Protein AF-A0A1I3PA61-F1 (afdb_monomer)

Structure (mmCIF, N/CA/C/O backbone):
data_AF-A0A1I3PA61-F1
#
_entry.id   AF-A0A1I3PA61-F1
#
loop_
_atom_site.group_PDB
_atom_site.id
_atom_site.type_symbol
_atom_site.label_atom_id
_atom_site.label_alt_id
_atom_site.label_comp_id
_atom_site.label_asym_id
_atom_site.label_entity_id
_atom_site.label_seq_id
_atom_site.pdbx_PDB_ins_code
_atom_site.Cartn_x
_atom_site.Cartn_y
_atom_site.Cartn_z
_atom_site.occupancy
_atom_site.B_iso_or_equiv
_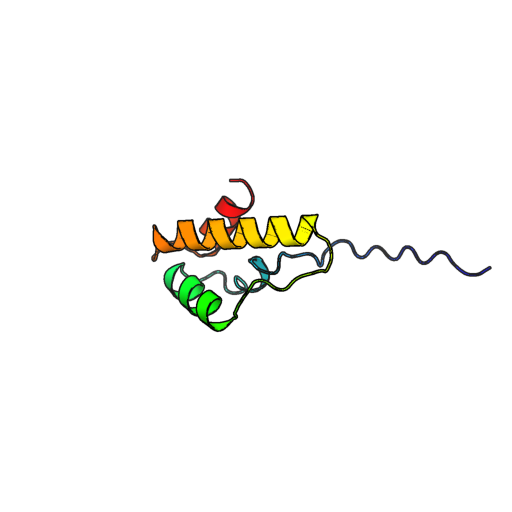atom_site.auth_seq_id
_atom_site.auth_comp_id
_atom_site.auth_asym_id
_atom_site.auth_atom_id
_atom_site.pdbx_PDB_model_num
ATOM 1 N N . MET A 1 1 ? 20.721 -23.529 -36.300 1.00 44.47 1 MET A N 1
ATOM 2 C CA . MET A 1 1 ? 20.377 -23.949 -34.924 1.00 44.47 1 MET A CA 1
ATOM 3 C C . MET A 1 1 ? 21.058 -23.030 -33.927 1.00 44.47 1 MET A C 1
ATOM 5 O O . MET A 1 1 ? 22.257 -23.145 -33.733 1.00 44.47 1 MET A O 1
ATOM 9 N N . ARG A 1 2 ? 20.305 -22.115 -33.320 1.00 43.53 2 ARG A N 1
ATOM 10 C CA . ARG A 1 2 ? 20.524 -21.623 -31.954 1.00 43.53 2 ARG A CA 1
ATOM 11 C C . ARG A 1 2 ? 19.147 -21.187 -31.483 1.00 43.53 2 ARG A C 1
ATOM 13 O O . ARG A 1 2 ? 18.524 -20.325 -32.089 1.00 43.53 2 ARG A O 1
ATOM 20 N N . ALA A 1 3 ? 18.624 -22.011 -30.588 1.00 41.59 3 ALA A N 1
ATOM 21 C CA . ALA A 1 3 ? 17.217 -22.154 -30.298 1.00 41.59 3 ALA A CA 1
ATOM 22 C C . ALA A 1 3 ? 16.623 -20.860 -29.744 1.00 41.59 3 ALA A C 1
ATOM 24 O O . ALA A 1 3 ? 17.163 -20.239 -28.833 1.00 41.59 3 ALA A O 1
ATOM 25 N N . ILE A 1 4 ? 15.481 -20.512 -30.324 1.00 52.66 4 ILE A N 1
ATOM 26 C CA . ILE A 1 4 ? 14.482 -19.603 -29.789 1.00 52.66 4 ILE A CA 1
ATOM 27 C C . ILE A 1 4 ? 14.053 -20.184 -28.436 1.00 52.66 4 ILE A C 1
ATOM 29 O O . ILE A 1 4 ? 13.303 -21.153 -28.387 1.00 52.66 4 ILE A O 1
ATOM 33 N N . LEU A 1 5 ? 14.564 -19.626 -27.341 1.00 46.81 5 LEU A N 1
ATOM 34 C CA . LEU A 1 5 ? 14.059 -19.872 -25.991 1.00 46.81 5 LEU A CA 1
ATOM 35 C C . LEU A 1 5 ? 13.210 -18.666 -25.595 1.00 46.81 5 LEU A C 1
ATOM 37 O O . LEU A 1 5 ? 13.574 -17.846 -24.759 1.00 46.81 5 LEU A O 1
ATOM 41 N N . VAL A 1 6 ? 12.050 -18.569 -26.250 1.00 53.03 6 VAL A N 1
ATOM 42 C CA . VAL A 1 6 ? 10.882 -17.864 -25.716 1.00 53.03 6 VAL A CA 1
ATOM 43 C C . VAL A 1 6 ? 10.373 -18.742 -24.574 1.00 53.03 6 VAL A C 1
ATOM 45 O O . VAL A 1 6 ? 9.470 -19.556 -24.740 1.00 53.03 6 VAL A O 1
ATOM 48 N N . ALA A 1 7 ? 11.051 -18.661 -23.431 1.00 48.41 7 ALA A N 1
ATOM 49 C CA . ALA A 1 7 ? 10.576 -19.226 -22.182 1.00 48.41 7 ALA A CA 1
ATOM 50 C C . ALA A 1 7 ? 9.681 -18.174 -21.533 1.00 48.41 7 ALA A C 1
ATOM 52 O O . ALA A 1 7 ? 10.135 -17.248 -20.869 1.00 48.41 7 ALA A O 1
ATOM 53 N N . THR A 1 8 ? 8.401 -18.306 -21.847 1.00 51.78 8 THR A N 1
ATOM 54 C CA . THR A 1 8 ? 7.222 -17.956 -21.060 1.00 51.78 8 THR A CA 1
ATOM 55 C C . THR A 1 8 ? 7.539 -17.691 -19.577 1.00 51.78 8 THR A C 1
ATOM 57 O O . THR A 1 8 ? 7.416 -18.577 -18.740 1.00 51.78 8 THR A O 1
ATOM 60 N N . LEU A 1 9 ? 7.925 -16.458 -19.236 1.00 49.84 9 LEU A N 1
ATOM 61 C CA . LEU A 1 9 ? 7.953 -15.965 -17.854 1.00 49.84 9 LEU A CA 1
ATOM 62 C C . LEU A 1 9 ? 6.692 -15.130 -17.599 1.00 49.84 9 LEU A C 1
ATOM 64 O O . LEU A 1 9 ? 6.735 -13.964 -17.221 1.00 49.84 9 LEU A O 1
ATOM 68 N N . ILE A 1 10 ? 5.544 -15.735 -17.888 1.00 54.03 10 ILE A N 1
ATOM 69 C CA . ILE A 1 10 ? 4.239 -15.237 -17.463 1.00 54.03 10 ILE A CA 1
ATOM 70 C C . ILE A 1 10 ? 4.049 -15.801 -16.046 1.00 54.03 10 ILE A C 1
ATOM 72 O O . ILE A 1 10 ? 4.212 -17.005 -15.874 1.00 54.03 10 ILE A O 1
ATOM 76 N N . CYS A 1 11 ? 3.738 -14.939 -15.066 1.00 44.12 11 CYS A N 1
ATOM 77 C CA . CYS A 1 11 ? 3.338 -15.242 -13.669 1.00 44.12 11 CYS A CA 1
ATOM 78 C C . CYS A 1 11 ? 4.288 -14.874 -12.507 1.00 44.12 11 CYS A C 1
ATOM 80 O O . CYS A 1 11 ? 4.131 -15.432 -11.425 1.00 44.12 11 CYS A O 1
ATOM 82 N N . MET A 1 12 ? 5.197 -13.899 -12.631 1.00 42.09 12 MET A N 1
ATOM 83 C CA . MET A 1 12 ? 5.899 -13.373 -11.435 1.00 42.09 12 MET A CA 1
ATOM 84 C C . MET A 1 12 ? 5.963 -11.847 -11.306 1.00 42.09 12 MET A C 1
ATOM 86 O O . MET A 1 12 ? 6.658 -11.324 -10.444 1.00 42.09 12 MET A O 1
ATOM 90 N N . SER A 1 13 ? 5.161 -11.116 -12.076 1.00 43.06 13 SER A N 1
ATOM 91 C CA . SER A 1 13 ? 4.894 -9.694 -11.835 1.00 43.06 13 SER A CA 1
ATOM 92 C C . SER A 1 13 ? 3.723 -9.516 -10.861 1.00 43.06 13 SER A C 1
ATOM 94 O O . SER A 1 13 ? 2.808 -8.731 -11.112 1.00 43.06 13 SER A O 1
ATOM 96 N N . ALA A 1 14 ? 3.711 -10.285 -9.767 1.00 43.78 14 ALA A N 1
ATOM 97 C CA . ALA A 1 14 ? 2.883 -9.948 -8.620 1.00 43.78 14 ALA A CA 1
ATOM 98 C C . ALA A 1 14 ? 3.493 -8.675 -8.033 1.00 43.78 14 ALA A C 1
ATOM 100 O O . ALA A 1 14 ? 4.562 -8.691 -7.428 1.00 43.78 14 ALA A O 1
ATOM 101 N N . SER A 1 15 ? 2.844 -7.568 -8.370 1.00 46.75 15 SER A N 1
ATOM 102 C CA . SER A 1 15 ? 3.042 -6.198 -7.927 1.00 46.75 15 SER A CA 1
ATOM 103 C C . SER A 1 15 ? 3.823 -6.122 -6.618 1.00 46.75 15 SER A C 1
ATOM 105 O O . SER A 1 15 ? 3.417 -6.725 -5.632 1.00 46.75 15 SER A O 1
ATOM 107 N N . ALA A 1 16 ? 4.902 -5.347 -6.548 1.00 46.56 16 ALA A N 1
ATOM 108 C CA . ALA A 1 16 ? 5.670 -5.211 -5.306 1.00 46.56 16 ALA A CA 1
ATOM 109 C C . ALA A 1 16 ? 4.817 -4.730 -4.103 1.00 46.56 16 ALA A C 1
ATOM 111 O O . ALA A 1 16 ? 5.173 -4.987 -2.958 1.00 46.56 16 ALA A O 1
ATOM 112 N N . ALA A 1 17 ? 3.657 -4.112 -4.362 1.00 48.47 17 ALA A N 1
ATOM 113 C CA . ALA A 1 17 ? 2.628 -3.816 -3.361 1.00 48.47 17 ALA A CA 1
ATOM 114 C C . ALA A 1 17 ? 1.866 -5.068 -2.857 1.00 48.47 17 ALA A C 1
ATOM 116 O O . ALA A 1 17 ? 1.534 -5.154 -1.680 1.00 48.47 17 ALA A O 1
ATOM 117 N N . MET A 1 18 ? 1.636 -6.065 -3.719 1.00 49.97 18 MET A N 1
ATOM 118 C CA . MET A 1 18 ? 1.037 -7.369 -3.387 1.00 49.97 18 MET A CA 1
ATOM 119 C C . MET A 1 18 ? 2.031 -8.295 -2.678 1.00 49.97 18 MET A C 1
ATOM 121 O O . MET A 1 18 ? 1.624 -9.092 -1.841 1.00 49.97 18 MET A O 1
ATOM 125 N N . SER A 1 19 ? 3.336 -8.161 -2.942 1.00 52.88 19 SER A N 1
ATOM 126 C CA . SER A 1 19 ? 4.376 -8.920 -2.226 1.00 52.88 19 SER A CA 1
ATOM 127 C C . SER A 1 19 ? 4.479 -8.569 -0.737 1.00 52.88 19 SER A C 1
ATOM 129 O O . SER A 1 19 ? 5.074 -9.327 0.021 1.00 52.88 19 SER A O 1
ATOM 131 N N . GLN A 1 20 ? 3.918 -7.434 -0.306 1.00 54.69 20 GLN A N 1
ATOM 132 C CA . GLN A 1 20 ? 3.834 -7.060 1.112 1.00 54.69 20 GLN A CA 1
ATOM 133 C C . GLN A 1 20 ? 2.573 -7.610 1.792 1.00 54.69 20 GLN A C 1
ATOM 135 O O . GLN A 1 20 ? 2.536 -7.721 3.014 1.00 54.69 20 GLN A O 1
ATOM 140 N N . VAL A 1 21 ? 1.556 -7.982 1.011 1.00 59.34 21 VAL A N 1
ATOM 141 C CA . VAL A 1 21 ? 0.326 -8.620 1.494 1.00 59.34 21 VAL A CA 1
ATOM 142 C C . VAL A 1 21 ? 0.436 -10.127 1.257 1.00 59.34 21 VAL A C 1
ATOM 144 O O . VAL A 1 21 ? -0.306 -10.716 0.479 1.00 59.34 21 VAL A O 1
ATOM 147 N N . THR A 1 22 ? 1.428 -10.757 1.884 1.00 65.94 22 THR A N 1
ATOM 148 C CA . THR A 1 22 ? 1.595 -12.223 1.871 1.00 65.94 22 THR A CA 1
ATOM 149 C C . THR A 1 22 ? 0.790 -12.908 2.968 1.00 65.94 22 THR A C 1
ATOM 151 O O . THR A 1 22 ? 0.525 -14.105 2.876 1.00 65.94 22 THR A O 1
ATOM 154 N N . ASP A 1 23 ? 0.387 -12.150 3.985 1.00 67.94 23 ASP A N 1
ATOM 155 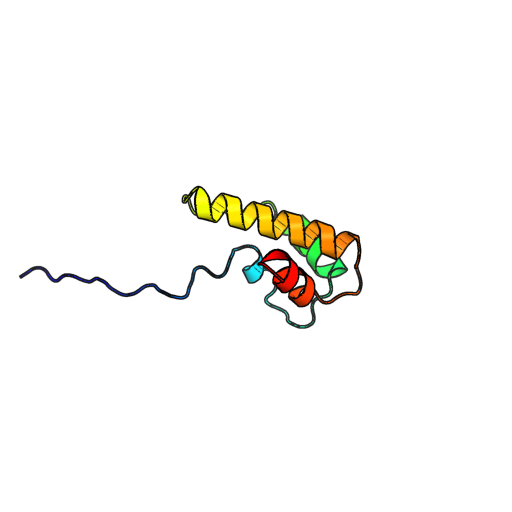C CA . ASP A 1 23 ? -0.433 -12.627 5.087 1.00 67.94 23 ASP A CA 1
ATOM 156 C C . ASP A 1 23 ? -1.913 -12.273 4.827 1.00 67.94 23 ASP A C 1
ATOM 158 O O . ASP A 1 23 ? -2.270 -11.086 4.828 1.00 67.94 23 ASP A O 1
ATOM 162 N N . PRO A 1 24 ? -2.787 -13.274 4.595 1.00 70.38 24 PRO A N 1
ATOM 163 C CA . PRO A 1 24 ? -4.211 -13.051 4.353 1.00 70.38 24 PRO A CA 1
ATOM 164 C C . PRO A 1 24 ? -4.936 -12.470 5.573 1.00 70.38 24 PRO A C 1
ATOM 166 O O . PRO A 1 24 ? -6.022 -11.901 5.430 1.00 70.38 24 PRO A O 1
ATOM 169 N N . ASP A 1 25 ? -4.352 -12.577 6.769 1.00 78.12 25 ASP A N 1
ATOM 170 C CA . ASP A 1 25 ? -4.937 -12.059 7.994 1.00 78.12 25 ASP A CA 1
ATOM 171 C C . ASP A 1 25 ? -4.523 -10.631 8.338 1.00 78.12 25 ASP A C 1
ATOM 173 O O . ASP A 1 25 ? -5.174 -10.011 9.192 1.00 78.12 25 ASP A O 1
ATOM 177 N N . MET A 1 26 ? -3.538 -10.080 7.624 1.00 84.56 26 MET A N 1
ATOM 178 C CA . MET A 1 26 ? -3.029 -8.733 7.847 1.00 84.56 26 MET A CA 1
ATOM 179 C C . MET A 1 26 ? -4.137 -7.688 7.711 1.00 84.56 26 MET A C 1
ATOM 181 O O . MET A 1 26 ? -4.835 -7.583 6.696 1.00 84.56 26 MET A O 1
ATOM 185 N N . ASN A 1 27 ? -4.288 -6.877 8.755 1.00 90.94 27 ASN A N 1
ATOM 186 C CA . ASN A 1 27 ? -5.163 -5.716 8.719 1.00 90.94 27 ASN A CA 1
ATOM 187 C C . ASN A 1 27 ? -4.421 -4.494 8.152 1.00 90.94 27 ASN A C 1
ATOM 189 O O . ASN A 1 27 ? -3.194 -4.441 8.073 1.00 90.94 27 ASN A O 1
ATOM 193 N N . CYS A 1 28 ? -5.189 -3.484 7.772 1.00 90.19 28 CYS A N 1
ATOM 194 C CA . CYS A 1 28 ? -4.682 -2.252 7.194 1.00 90.19 28 CYS A CA 1
ATOM 195 C C . CYS A 1 28 ? -3.745 -1.460 8.122 1.00 90.19 28 CYS A C 1
ATOM 197 O O . CYS A 1 28 ? -2.818 -0.816 7.633 1.00 90.19 28 CYS A O 1
ATOM 199 N N . ALA A 1 29 ? -3.938 -1.504 9.444 1.00 89.88 29 ALA A N 1
ATOM 200 C CA . ALA A 1 29 ? -3.033 -0.845 10.386 1.00 89.88 29 ALA A CA 1
ATOM 201 C C . ALA A 1 29 ? -1.643 -1.502 10.406 1.00 89.88 29 ALA A C 1
ATOM 203 O O . ALA A 1 29 ? -0.628 -0.805 10.449 1.00 89.88 29 ALA A O 1
ATOM 204 N N . ASP A 1 30 ? -1.590 -2.829 10.340 1.00 89.25 30 ASP A N 1
ATOM 205 C CA . ASP A 1 30 ? -0.338 -3.579 10.302 1.00 89.25 30 ASP A CA 1
ATOM 206 C C . ASP A 1 30 ? 0.331 -3.480 8.927 1.00 89.25 30 ASP A C 1
ATOM 208 O O . ASP A 1 30 ? 1.546 -3.297 8.862 1.00 89.25 30 ASP A O 1
ATOM 212 N N . TYR A 1 31 ? -0.452 -3.436 7.843 1.00 86.88 31 TYR A N 1
ATOM 213 C CA . TYR A 1 31 ? 0.059 -3.09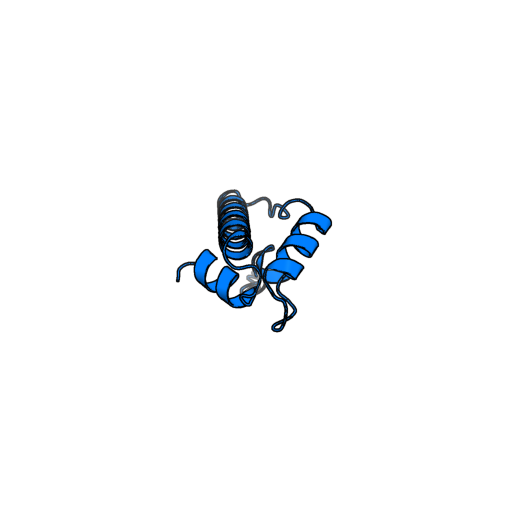5 6.513 1.00 86.88 31 TYR A CA 1
ATOM 214 C C . TYR A 1 31 ? 0.714 -1.708 6.488 1.00 86.88 31 TYR A C 1
ATOM 216 O O . TYR A 1 31 ? 1.825 -1.575 5.988 1.00 86.88 31 TYR A O 1
ATOM 224 N N . LEU A 1 32 ? 0.083 -0.671 7.054 1.00 87.44 32 LEU A N 1
ATOM 225 C CA . LEU A 1 32 ? 0.663 0.679 7.077 1.00 87.44 32 LEU A CA 1
ATOM 226 C C . LEU A 1 32 ? 1.985 0.734 7.854 1.00 87.44 32 LEU A C 1
ATOM 228 O O . LEU A 1 32 ? 2.917 1.417 7.424 1.00 87.44 32 LEU A O 1
ATOM 232 N N . LYS A 1 33 ? 2.096 -0.003 8.967 1.00 88.44 33 LYS A N 1
ATOM 233 C CA . LYS A 1 33 ? 3.363 -0.142 9.703 1.00 88.44 33 LYS A CA 1
ATOM 234 C C . LYS A 1 33 ? 4.420 -0.853 8.862 1.00 88.44 33 LYS A C 1
ATOM 236 O O . LYS A 1 33 ? 5.559 -0.392 8.804 1.00 88.44 33 LYS A O 1
ATOM 241 N N . LEU A 1 34 ? 4.045 -1.946 8.196 1.00 84.19 34 LEU A N 1
ATOM 242 C CA . LEU A 1 34 ? 4.953 -2.701 7.342 1.00 84.19 34 LEU A CA 1
ATOM 243 C C . LEU A 1 34 ? 5.429 -1.850 6.161 1.00 84.19 34 LEU A C 1
ATOM 245 O O . LEU A 1 34 ? 6.631 -1.740 5.943 1.00 84.19 34 LEU A O 1
ATOM 249 N N . ALA A 1 35 ? 4.517 -1.177 5.463 1.00 82.44 35 ALA A N 1
ATOM 250 C CA . ALA A 1 35 ? 4.820 -0.289 4.346 1.00 82.44 35 ALA A CA 1
ATOM 251 C C . ALA A 1 35 ? 5.740 0.871 4.763 1.00 82.44 35 ALA A C 1
ATOM 253 O O . ALA A 1 35 ? 6.644 1.240 4.016 1.00 82.44 35 ALA A O 1
ATOM 254 N N . ALA A 1 36 ? 5.561 1.420 5.970 1.00 83.56 36 ALA A N 1
ATOM 255 C CA . ALA A 1 36 ? 6.471 2.424 6.517 1.00 83.56 36 ALA A CA 1
ATOM 256 C C . ALA A 1 36 ? 7.880 1.858 6.781 1.00 83.56 36 ALA A C 1
ATOM 258 O O . ALA A 1 36 ? 8.867 2.563 6.578 1.00 83.56 36 ALA A O 1
ATOM 259 N N . SER A 1 37 ? 7.984 0.592 7.199 1.00 82.62 37 SER A N 1
ATOM 260 C CA . SER A 1 37 ? 9.267 -0.081 7.459 1.00 82.62 37 SER A CA 1
ATOM 261 C C . SER A 1 37 ? 9.967 -0.624 6.205 1.00 82.62 37 SER A C 1
ATOM 263 O O . SER A 1 37 ? 11.191 -0.709 6.180 1.00 82.62 37 SER A O 1
ATOM 265 N N . ALA A 1 38 ? 9.210 -0.970 5.161 1.00 78.00 38 ALA A N 1
ATOM 266 C CA . ALA A 1 38 ? 9.721 -1.574 3.931 1.00 78.00 38 ALA A CA 1
ATOM 267 C C . ALA A 1 38 ? 10.339 -0.550 2.963 1.00 78.00 38 ALA A C 1
ATOM 269 O 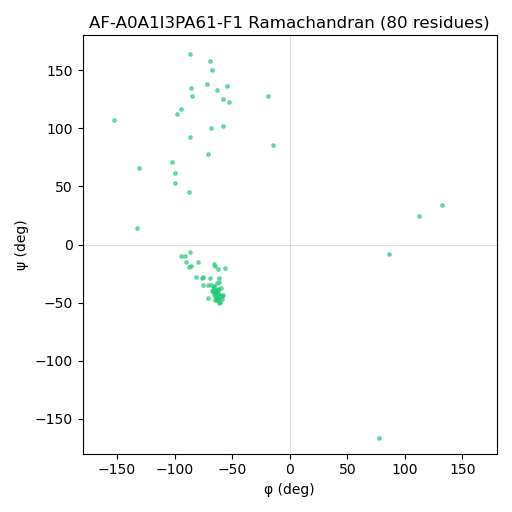O . ALA A 1 38 ? 11.067 -0.927 2.046 1.00 78.00 38 ALA A O 1
ATOM 270 N N . GLY A 1 39 ? 10.073 0.742 3.172 1.00 71.31 39 GLY A N 1
ATOM 271 C CA . GLY A 1 39 ? 10.551 1.806 2.298 1.00 71.31 39 GLY A CA 1
ATOM 272 C C . GLY A 1 39 ? 9.736 1.932 1.000 1.00 71.31 39 GLY A C 1
ATOM 273 O O . GLY A 1 39 ? 8.618 1.422 0.903 1.00 71.31 39 GLY A O 1
ATOM 274 N N . PRO A 1 40 ? 10.242 2.687 0.010 1.00 72.38 40 PRO A N 1
ATOM 275 C CA . PRO A 1 40 ? 9.511 2.962 -1.223 1.00 72.38 40 PRO A CA 1
ATOM 276 C C . PRO A 1 40 ? 9.319 1.704 -2.078 1.00 72.38 40 PRO A C 1
ATOM 278 O O . PRO A 1 40 ? 10.170 0.815 -2.093 1.00 72.38 40 PRO A O 1
ATOM 281 N N . THR A 1 41 ? 8.224 1.669 -2.844 1.00 74.25 41 THR A N 1
ATOM 282 C CA . THR A 1 41 ? 7.927 0.590 -3.793 1.00 74.25 41 THR A CA 1
A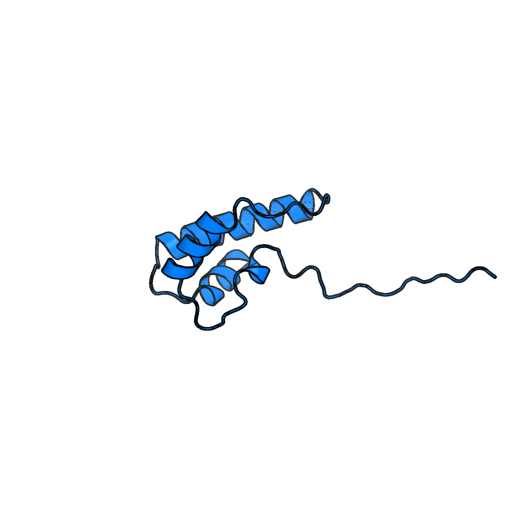TOM 283 C C . THR A 1 41 ? 9.116 0.357 -4.737 1.00 74.25 41 THR A C 1
ATOM 285 O O . THR A 1 41 ? 9.535 1.299 -5.421 1.00 74.25 41 THR A O 1
ATOM 288 N N . PRO A 1 42 ? 9.671 -0.870 -4.789 1.00 75.81 42 PRO A N 1
ATOM 289 C CA . PRO A 1 42 ? 10.775 -1.212 -5.677 1.00 75.81 42 PRO A CA 1
ATOM 290 C C . PRO A 1 42 ? 10.460 -0.892 -7.138 1.00 75.81 42 PRO A C 1
ATOM 292 O O . PRO A 1 42 ? 9.370 -1.191 -7.626 1.00 75.81 42 PRO A O 1
ATOM 295 N N . LYS A 1 43 ? 11.436 -0.305 -7.836 1.00 79.56 43 LYS A N 1
ATOM 296 C CA . LYS A 1 43 ? 11.342 -0.018 -9.269 1.00 79.56 43 LYS A CA 1
ATOM 297 C C . LYS A 1 43 ? 11.778 -1.232 -10.079 1.00 79.56 43 LYS A C 1
ATOM 299 O O . LYS A 1 43 ? 12.808 -1.838 -9.801 1.00 79.56 43 LYS A O 1
ATOM 304 N N . THR A 1 44 ? 10.997 -1.553 -11.093 1.00 81.31 44 THR A N 1
ATOM 305 C CA . THR A 1 44 ? 11.212 -2.646 -12.043 1.00 81.31 44 THR A CA 1
ATOM 306 C C . THR A 1 44 ? 12.025 -2.207 -13.261 1.00 81.31 44 THR A C 1
ATOM 308 O O . THR A 1 44 ? 12.535 -3.050 -13.992 1.00 81.31 44 THR A O 1
ATOM 311 N N . GLY A 1 45 ? 12.165 -0.893 -13.477 1.00 82.88 45 GLY A N 1
ATOM 312 C CA . GLY A 1 45 ? 12.814 -0.327 -14.661 1.00 82.88 45 GLY A CA 1
ATOM 313 C C . GLY A 1 45 ? 11.865 -0.159 -15.850 1.00 82.88 45 GLY A C 1
ATOM 314 O O . GLY A 1 45 ? 12.232 0.498 -16.822 1.00 82.88 45 GLY A O 1
ATOM 315 N N . ASP A 1 46 ? 10.640 -0.682 -15.758 1.00 89.25 46 ASP A N 1
ATOM 316 C CA . ASP A 1 46 ? 9.559 -0.395 -16.692 1.00 89.25 46 ASP A CA 1
ATOM 317 C C . ASP A 1 46 ? 8.690 0.751 -16.159 1.00 89.25 46 ASP A C 1
ATOM 319 O O . ASP A 1 46 ? 8.051 0.645 -15.112 1.00 89.25 46 ASP A O 1
ATOM 323 N N . ALA A 1 47 ? 8.653 1.867 -16.889 1.00 87.00 47 ALA A N 1
ATOM 324 C CA . ALA A 1 47 ? 7.986 3.083 -16.426 1.00 87.00 47 ALA A CA 1
ATOM 325 C C . ALA A 1 47 ? 6.470 2.906 -16.229 1.00 87.00 47 ALA A C 1
ATOM 327 O O . ALA A 1 47 ? 5.892 3.535 -15.340 1.00 87.00 47 ALA A O 1
ATOM 328 N N . ALA A 1 48 ? 5.820 2.063 -17.039 1.00 86.31 48 ALA A N 1
ATOM 329 C CA . ALA A 1 48 ? 4.389 1.803 -16.917 1.00 86.31 48 ALA A CA 1
ATOM 330 C C . ALA A 1 48 ? 4.086 0.979 -15.657 1.00 86.31 48 ALA A C 1
ATOM 332 O O . ALA A 1 48 ? 3.208 1.343 -14.873 1.00 86.31 48 ALA A O 1
ATOM 333 N N . THR A 1 49 ? 4.863 -0.075 -15.424 1.00 82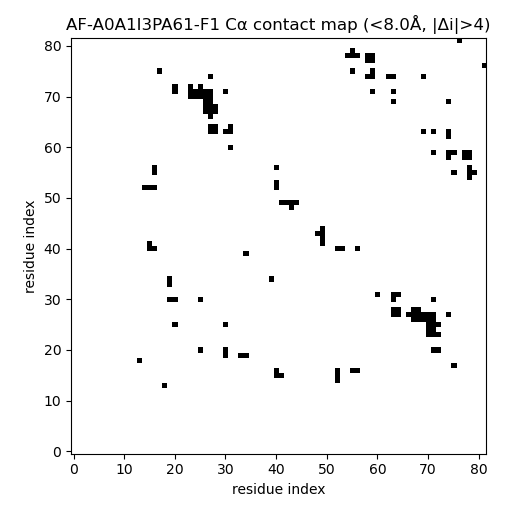.81 49 THR A N 1
ATOM 334 C CA . THR A 1 49 ? 4.769 -0.946 -14.249 1.00 82.81 49 THR A CA 1
ATOM 335 C C . THR A 1 49 ? 5.104 -0.185 -12.972 1.00 82.81 49 THR A C 1
ATOM 337 O O . THR A 1 49 ? 4.372 -0.284 -11.991 1.00 82.81 49 THR A O 1
ATOM 340 N N . ASP A 1 50 ? 6.144 0.649 -12.990 1.00 83.44 50 ASP A N 1
ATOM 341 C CA . ASP A 1 50 ? 6.538 1.476 -11.847 1.00 83.44 50 ASP A CA 1
ATOM 342 C C . ASP A 1 50 ? 5.459 2.507 -11.491 1.00 83.44 50 ASP A C 1
ATOM 344 O O . ASP A 1 50 ? 5.176 2.735 -10.313 1.00 83.44 50 ASP A O 1
ATOM 348 N N . LYS A 1 51 ? 4.816 3.107 -12.503 1.00 85.81 51 LYS A N 1
ATOM 349 C CA . LYS A 1 51 ? 3.685 4.020 -12.305 1.00 85.81 51 LYS A CA 1
ATOM 350 C C . LYS A 1 51 ? 2.489 3.290 -11.701 1.00 85.81 51 LYS A C 1
ATOM 352 O O . LYS A 1 51 ? 1.938 3.766 -10.713 1.00 85.81 51 LYS A O 1
ATOM 357 N N . MET A 1 52 ? 2.122 2.125 -12.236 1.00 85.00 52 MET A N 1
ATOM 358 C CA . MET A 1 52 ? 1.033 1.319 -11.676 1.00 85.00 52 MET A CA 1
ATOM 359 C C . MET A 1 52 ? 1.327 0.886 -10.236 1.00 85.00 52 MET A C 1
ATOM 361 O O . MET A 1 52 ? 0.454 0.982 -9.379 1.00 85.00 52 MET A O 1
ATOM 365 N N . ALA A 1 53 ? 2.555 0.460 -9.939 1.00 82.38 53 ALA A N 1
ATOM 366 C CA . ALA A 1 53 ? 2.945 0.042 -8.598 1.00 82.38 53 ALA A CA 1
ATOM 367 C C . ALA A 1 53 ? 2.874 1.203 -7.590 1.00 82.38 53 ALA A C 1
ATOM 369 O O . ALA A 1 53 ? 2.391 1.016 -6.473 1.00 82.38 53 ALA A O 1
ATOM 370 N N . ALA A 1 54 ? 3.286 2.409 -7.993 1.00 84.38 54 ALA A N 1
ATOM 371 C CA . ALA A 1 54 ? 3.148 3.614 -7.177 1.00 84.38 54 ALA A CA 1
ATOM 372 C C . ALA A 1 54 ? 1.676 4.027 -6.977 1.00 84.38 54 ALA A C 1
ATOM 374 O O . ALA A 1 54 ? 1.285 4.428 -5.879 1.00 84.38 54 ALA A O 1
ATOM 375 N N . GLU A 1 55 ? 0.840 3.908 -8.012 1.00 87.19 55 GLU A N 1
ATOM 376 C CA . GLU A 1 55 ? -0.596 4.198 -7.926 1.00 87.19 55 GLU A CA 1
ATOM 377 C C . GLU A 1 55 ? -1.326 3.210 -7.004 1.00 87.19 55 GLU A C 1
ATOM 379 O O . GLU A 1 55 ? -2.144 3.629 -6.183 1.00 87.19 55 GLU A O 1
ATOM 384 N N . VAL A 1 56 ? -1.014 1.913 -7.095 1.00 85.62 56 VAL A N 1
ATOM 385 C CA . VAL A 1 56 ? -1.577 0.872 -6.220 1.00 85.62 56 VAL A CA 1
ATOM 386 C C . VAL A 1 56 ? -1.153 1.092 -4.770 1.00 85.62 56 VAL A C 1
ATOM 388 O O . VAL A 1 56 ? -2.015 1.088 -3.894 1.00 85.62 56 VAL A O 1
ATOM 391 N N . ASP A 1 57 ? 0.132 1.351 -4.513 1.00 84.94 57 ASP A N 1
ATOM 392 C CA . ASP A 1 57 ? 0.642 1.660 -3.169 1.00 84.94 57 ASP A CA 1
ATOM 393 C C . ASP A 1 57 ? -0.056 2.895 -2.571 1.00 84.94 57 ASP A C 1
ATOM 395 O O . ASP A 1 57 ? -0.527 2.868 -1.433 1.00 84.94 57 ASP A O 1
ATOM 399 N N . THR A 1 58 ? -0.235 3.949 -3.373 1.00 87.62 58 THR A N 1
ATOM 400 C CA . THR A 1 58 ? -0.954 5.160 -2.952 1.00 87.62 58 THR A CA 1
ATOM 401 C C . THR A 1 58 ? -2.413 4.861 -2.598 1.00 87.62 58 THR A C 1
ATOM 403 O O . THR A 1 58 ? -2.899 5.286 -1.545 1.00 87.62 58 THR A O 1
ATOM 406 N N . LYS A 1 59 ? -3.125 4.104 -3.444 1.00 88.62 59 LYS A N 1
ATOM 407 C CA . LYS A 1 59 ? -4.524 3.718 -3.198 1.00 88.62 59 LYS A CA 1
ATOM 408 C C . LYS A 1 59 ? -4.664 2.824 -1.967 1.00 88.62 59 LYS A C 1
ATOM 410 O O . LYS A 1 59 ? -5.561 3.059 -1.159 1.00 88.62 59 LYS A O 1
ATOM 415 N N . MET A 1 60 ? -3.771 1.849 -1.788 1.00 87.62 60 MET A N 1
ATOM 416 C CA . MET A 1 60 ? -3.751 0.985 -0.607 1.00 87.62 60 MET A CA 1
ATOM 417 C C . MET A 1 60 ? -3.532 1.790 0.671 1.00 87.62 60 MET A C 1
ATOM 419 O O . MET A 1 60 ? -4.313 1.662 1.611 1.00 87.62 60 MET A O 1
ATOM 423 N N . LYS A 1 61 ? -2.522 2.669 0.699 1.00 87.94 61 LYS A N 1
ATOM 424 C CA . LYS A 1 61 ? -2.251 3.537 1.854 1.00 87.94 61 LYS A CA 1
ATOM 425 C C . LYS A 1 61 ? -3.442 4.431 2.179 1.00 87.94 61 LYS A C 1
ATOM 427 O O . LYS A 1 61 ? -3.821 4.531 3.345 1.00 87.94 61 LYS A O 1
ATOM 432 N N . SER A 1 62 ? -4.068 5.033 1.168 1.00 91.31 62 SER A N 1
ATOM 433 C CA . SER A 1 62 ? -5.261 5.868 1.349 1.00 91.31 62 SER A CA 1
ATOM 434 C C . SER A 1 62 ? -6.431 5.073 1.939 1.00 91.31 62 SER A C 1
ATOM 436 O O . SER A 1 62 ? -6.984 5.466 2.968 1.00 91.31 62 SER A O 1
ATOM 438 N N . TYR A 1 63 ? -6.753 3.913 1.357 1.00 90.19 63 TYR A N 1
ATOM 439 C CA . TYR A 1 63 ? -7.828 3.053 1.849 1.00 90.19 63 TYR A CA 1
ATOM 440 C C . TYR A 1 63 ? -7.560 2.570 3.277 1.00 90.19 63 TYR A C 1
ATOM 442 O O . TYR A 1 63 ? -8.443 2.649 4.131 1.00 90.19 63 TYR A O 1
ATOM 450 N N . CYS A 1 64 ? -6.340 2.111 3.554 1.00 91.19 64 CYS A N 1
ATOM 451 C CA . CYS A 1 64 ? -5.965 1.597 4.864 1.00 91.19 64 CYS A CA 1
ATOM 452 C C . CYS A 1 64 ? -5.893 2.676 5.943 1.00 91.19 64 CYS A C 1
ATOM 454 O O . CYS A 1 64 ? -6.184 2.388 7.102 1.00 91.19 64 CYS A O 1
ATOM 456 N N . THR A 1 65 ? -5.580 3.921 5.577 1.00 91.56 65 THR A N 1
ATOM 457 C CA . THR A 1 65 ? -5.642 5.057 6.509 1.00 91.56 65 THR A CA 1
ATOM 458 C C . THR A 1 65 ? -7.087 5.340 6.921 1.00 91.56 65 THR A C 1
ATOM 460 O O . THR A 1 65 ? -7.354 5.599 8.091 1.00 91.56 65 THR A O 1
ATOM 463 N N . ALA A 1 66 ? -8.032 5.241 5.981 1.00 93.75 66 ALA A N 1
ATOM 464 C CA . ALA A 1 66 ? -9.456 5.410 6.262 1.00 93.75 66 ALA A CA 1
ATOM 465 C C . ALA A 1 66 ? -10.079 4.196 6.981 1.00 93.75 66 ALA A C 1
ATOM 467 O O . ALA A 1 66 ? -11.042 4.352 7.729 1.00 93.75 66 ALA A O 1
ATOM 468 N N . ASN A 1 67 ? -9.529 2.993 6.779 1.00 93.12 67 ASN A N 1
ATOM 469 C CA . ASN A 1 67 ? -10.094 1.731 7.261 1.00 93.12 67 ASN A CA 1
ATOM 470 C C . ASN A 1 67 ? -9.042 0.872 7.989 1.00 93.12 67 ASN A C 1
ATOM 472 O O . ASN A 1 67 ? -8.724 -0.226 7.534 1.00 93.12 67 ASN A O 1
ATOM 476 N N . PRO A 1 68 ? -8.517 1.300 9.151 1.00 89.12 68 PRO A N 1
ATOM 477 C CA . PRO A 1 68 ? -7.397 0.620 9.815 1.00 89.12 68 PRO A CA 1
ATOM 478 C C . PRO A 1 68 ? -7.702 -0.824 10.251 1.00 89.12 68 PRO A C 1
ATOM 480 O O . PRO A 1 68 ? -6.783 -1.616 10.437 1.00 89.12 68 PRO A O 1
ATOM 483 N N . LYS A 1 69 ? -8.984 -1.181 10.406 1.00 90.31 69 LYS A N 1
ATOM 484 C CA . LYS A 1 69 ? -9.437 -2.532 10.786 1.00 90.31 69 LYS A CA 1
ATOM 485 C C . LYS A 1 69 ? -9.793 -3.430 9.595 1.00 90.31 69 LYS A C 1
ATOM 487 O O . LYS A 1 69 ? -10.045 -4.612 9.808 1.00 90.31 69 LYS A O 1
ATOM 492 N N . ALA A 1 70 ? -9.862 -2.888 8.378 1.00 89.38 70 ALA A N 1
ATOM 493 C CA . ALA A 1 70 ? -10.142 -3.687 7.188 1.00 89.38 70 ALA A CA 1
ATOM 494 C C . ALA A 1 70 ? -8.960 -4.610 6.870 1.00 89.38 70 ALA A C 1
ATOM 496 O O . ALA A 1 70 ? -7.829 -4.348 7.293 1.00 89.38 70 ALA A O 1
ATOM 497 N N . LYS A 1 71 ? -9.212 -5.686 6.123 1.00 90.12 71 LYS A N 1
ATOM 498 C CA . LYS A 1 71 ? -8.142 -6.570 5.657 1.00 90.12 71 LYS A CA 1
ATOM 499 C C . LYS A 1 71 ? -7.340 -5.853 4.571 1.00 90.12 71 LYS A C 1
ATOM 501 O O . LYS A 1 71 ? -7.903 -5.205 3.690 1.00 90.12 71 LYS A O 1
ATOM 506 N N . ALA A 1 72 ? -6.017 -5.989 4.609 1.00 85.19 72 ALA A N 1
ATOM 507 C CA . ALA A 1 72 ? -5.136 -5.392 3.606 1.00 85.19 72 ALA A CA 1
ATOM 508 C C . ALA A 1 72 ? -5.424 -5.938 2.191 1.00 85.19 72 ALA A C 1
ATOM 510 O O . ALA A 1 72 ? -5.284 -5.217 1.206 1.00 85.19 72 ALA A O 1
ATOM 511 N N . MET A 1 73 ? -5.913 -7.179 2.092 1.00 83.25 73 MET A N 1
ATOM 512 C CA . MET A 1 73 ? -6.371 -7.786 0.836 1.00 83.25 73 MET A CA 1
ATOM 513 C C . MET A 1 73 ? -7.557 -7.039 0.205 1.00 83.25 73 MET A C 1
ATOM 515 O O . MET A 1 73 ? -7.566 -6.844 -1.010 1.00 83.25 73 MET A O 1
ATOM 519 N N . ASP A 1 74 ? -8.518 -6.557 1.003 1.00 85.38 74 ASP A N 1
ATOM 520 C CA . ASP A 1 74 ? -9.638 -5.751 0.493 1.00 85.38 74 ASP A CA 1
ATOM 521 C C . ASP A 1 74 ? -9.132 -4.420 -0.076 1.00 85.38 74 ASP A C 1
ATOM 523 O O . ASP A 1 74 ? -9.569 -3.973 -1.139 1.00 85.38 74 ASP A O 1
ATOM 527 N N . ALA A 1 75 ? -8.151 -3.812 0.598 1.00 84.75 75 ALA A N 1
ATOM 528 C CA . ALA A 1 75 ? -7.493 -2.598 0.129 1.00 84.75 75 ALA A CA 1
ATOM 529 C C . ALA A 1 75 ? -6.769 -2.825 -1.206 1.00 84.75 75 ALA A C 1
ATOM 531 O O . ALA A 1 75 ? -6.871 -1.994 -2.107 1.00 84.75 75 ALA A O 1
ATOM 532 N N . ALA A 1 76 ? -6.073 -3.956 -1.356 1.00 82.38 76 ALA A N 1
ATOM 533 C CA . ALA A 1 76 ? -5.385 -4.328 -2.589 1.00 82.38 76 ALA A CA 1
ATOM 534 C C . ALA A 1 76 ? -6.370 -4.570 -3.747 1.00 82.38 76 ALA A C 1
ATOM 536 O O .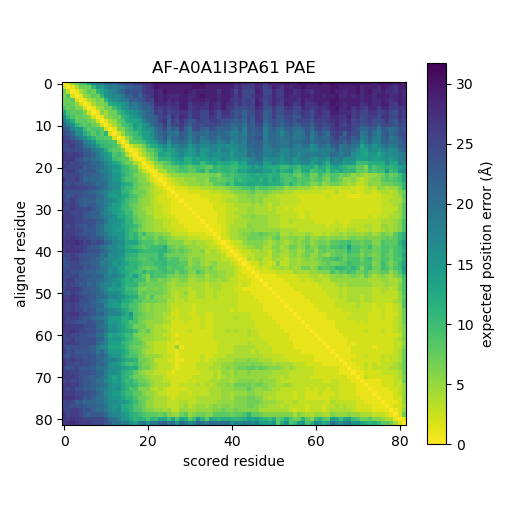 ALA A 1 76 ? -6.171 -4.048 -4.846 1.00 82.38 76 ALA A O 1
ATOM 537 N N . ALA A 1 77 ? -7.472 -5.284 -3.494 1.00 82.81 77 ALA A N 1
ATOM 538 C CA . ALA A 1 77 ? -8.532 -5.495 -4.479 1.00 82.81 77 ALA A CA 1
ATOM 539 C C . ALA A 1 77 ? -9.141 -4.161 -4.947 1.00 82.81 77 ALA A C 1
ATOM 541 O O . ALA A 1 77 ? -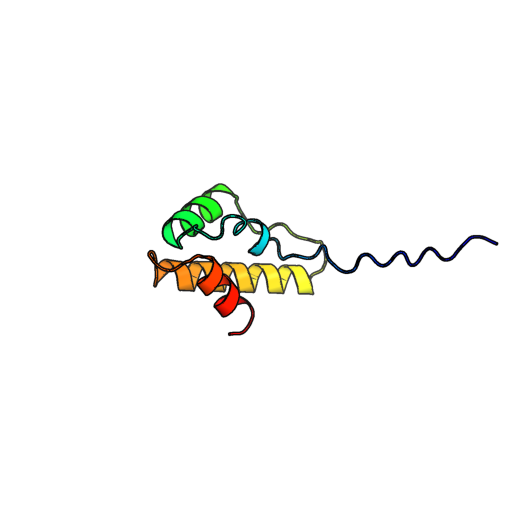9.289 -3.922 -6.147 1.00 82.81 77 ALA A O 1
ATOM 542 N N . LYS A 1 78 ? -9.409 -3.240 -4.013 1.00 82.62 78 LYS A N 1
ATOM 543 C CA . LYS A 1 78 ? -9.875 -1.884 -4.334 1.00 82.62 78 LYS A CA 1
ATOM 544 C C . LYS A 1 78 ? -8.832 -1.053 -5.077 1.00 82.62 78 LYS A C 1
ATOM 546 O O . LYS A 1 78 ? -9.185 -0.302 -5.983 1.00 82.62 78 LYS A O 1
ATOM 551 N N . ALA A 1 79 ? -7.554 -1.201 -4.747 1.00 80.38 79 ALA A N 1
ATOM 552 C CA . ALA A 1 79 ? -6.476 -0.469 -5.400 1.00 80.38 79 ALA A CA 1
ATOM 553 C C . ALA A 1 79 ? -6.264 -0.889 -6.869 1.00 80.38 79 ALA A C 1
ATOM 555 O O . ALA A 1 79 ? -5.968 -0.031 -7.706 1.00 80.38 79 ALA A O 1
ATOM 556 N N . MET A 1 80 ? -6.455 -2.174 -7.189 1.00 75.44 80 MET A N 1
ATOM 557 C CA . MET A 1 80 ? -6.224 -2.742 -8.526 1.00 75.44 80 MET A CA 1
ATOM 558 C C . MET A 1 80 ? -7.411 -2.635 -9.499 1.00 75.44 80 MET A C 1
ATOM 560 O O . MET A 1 80 ? -7.229 -2.927 -10.678 1.00 75.44 80 MET A O 1
ATOM 564 N N . GLY A 1 81 ? -8.590 -2.179 -9.059 1.00 63.97 81 GLY A N 1
ATOM 565 C CA . GLY A 1 81 ? -9.729 -1.925 -9.959 1.00 63.97 81 GLY A CA 1
ATOM 566 C C . GLY A 1 81 ? -11.076 -2.495 -9.515 1.00 63.97 81 GLY A C 1
ATOM 567 O O . GLY A 1 81 ? -11.848 -2.928 -10.367 1.00 63.97 81 GLY A O 1
ATOM 568 N N . GLY A 1 82 ? -11.342 -2.535 -8.206 1.00 45.81 82 GLY A N 1
ATOM 569 C CA . GLY A 1 82 ? -12.675 -2.859 -7.685 1.00 45.81 82 GLY A CA 1
ATOM 570 C C . GLY A 1 82 ? -13.642 -1.684 -7.645 1.00 45.81 82 GLY A C 1
ATOM 571 O O . GLY A 1 82 ? -13.381 -0.641 -8.283 1.00 45.81 82 GLY A O 1
#

Foldseek 3Di:
DPDDPPPPPPDDPPQLLVVLQPDQQDFLLNSLVSDVVVDDGDDPVDPVSSVLSNQLNVQLNVVCVVGVGHGSVVSSVVSNPD

Solvent-accessible surface area (backbone atoms only — not comparable to full-atom values): 4970 Å² total; per-residue (Å²): 142,80,80,87,77,85,70,81,80,77,88,74,85,66,44,70,59,50,66,74,61,75,53,88,82,40,28,13,49,58,45,54,54,47,51,67,72,69,52,76,81,76,76,78,85,42,71,68,59,38,49,51,41,52,51,32,43,51,39,25,52,53,46,20,70,78,34,43,82,40,46,38,65,60,29,47,48,50,36,77,73,102

Nearest PDB structures (foldseek):
  1dj8-assembly3_E  TM=4.431E-01  e=2.038E+00  Escherichia coli
  8g0k-assembly1_A  TM=5.100E-01  e=8.362E+00  Bacteroides

pLDDT: mean 74.32, std 16.9, range [41.59, 93.75]

Secondary structure (DSSP, 8-state):
----------S----TTGGG---TT-BHHHHHHHHHHH-SPPP-S-HHHHH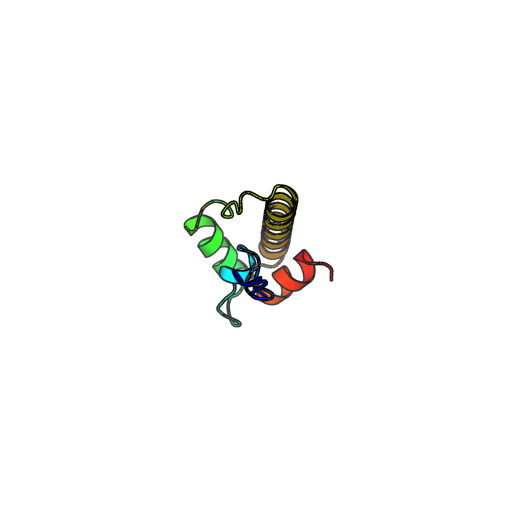HHHHHHHHHHHHHHH-TTSBHHHHHHHHHT-

Sequence (82 aa):
MRAILVATLICMSASAAMSQVTDPDMNCADYLKLAASAGPTPKTGDAATDKMAAEVDTKMKSYCTANPKAKAMDAAAKAMGG

Radius of gyration: 15.28 Å; Cα contacts (8 Å, |Δi|>4): 77; chains: 1; bounding box: 33×30×46 Å

Mean predicted aligned error: 10.76 Å